Protein AF-A0A520Z1P7-F1 (afdb_monomer_lite)

Foldseek 3Di:
DDFFDDDPPPDQVVVQVCLQQQDEAEDADAQWKWKFAWALGRNVLHHPDLDLEAETERSIYMYIYLHLAPDDWGDGPDDDPRTSDIGTVVNVDHRKDKDKDACPPVNNQKIKIWIAHPVGDTRDIGIYGYPYDPPPPDPPPPPPDDDDDDDDDDDD

Radius of gyration: 21.34 Å; chains: 1; bounding box: 56×45×60 Å

pLDDT: mean 84.35, std 18.34, range [35.47, 96.62]

Secondary structure (DSSP, 8-state):
--SSSS--TTTTHHHHHHHHHT--EE---SSSEEEEPPEEETTTTEES---SEEEEBTTBB-EEEE--SSSPPPPP----TTEEEEESGGGT---EEEEEEESGGG-TTEEEEEEEETT--EEEEEEEEE--------------------------

Structure (mmCIF, N/CA/C/O backbone):
data_AF-A0A520Z1P7-F1
#
_entry.id   AF-A0A520Z1P7-F1
#
loop_
_atom_site.group_PDB
_atom_site.id
_atom_site.type_symbol
_atom_site.label_atom_id
_atom_site.label_alt_id
_atom_site.label_comp_id
_atom_site.label_asym_id
_atom_site.label_entity_id
_atom_site.label_seq_id
_atom_site.pdbx_PDB_ins_code
_atom_site.Cartn_x
_atom_site.Cartn_y
_atom_site.Cartn_z
_atom_site.occupancy
_atom_site.B_iso_or_equiv
_atom_site.auth_seq_id
_atom_site.auth_comp_id
_atom_site.auth_asym_id
_atom_site.auth_atom_id
_atom_site.pdbx_PDB_model_num
ATOM 1 N N . MET A 1 1 ? 8.164 -8.550 -2.571 1.00 82.50 1 MET A N 1
ATOM 2 C CA . MET A 1 1 ? 8.012 -7.108 -2.787 1.00 82.50 1 MET A CA 1
ATOM 3 C C . MET A 1 1 ? 8.246 -6.433 -1.450 1.00 82.50 1 MET A C 1
ATOM 5 O O . MET A 1 1 ? 7.470 -6.687 -0.542 1.00 82.50 1 MET A O 1
ATOM 9 N N . GLN A 1 2 ? 9.349 -5.700 -1.302 1.00 82.56 2 GLN A N 1
ATOM 10 C CA . GLN A 1 2 ? 9.750 -5.002 -0.071 1.00 82.56 2 GLN A CA 1
ATOM 11 C C . GLN A 1 2 ? 10.350 -3.638 -0.450 1.00 82.56 2 GLN A C 1
ATOM 13 O O . GLN A 1 2 ? 10.787 -3.471 -1.591 1.00 82.56 2 GLN A O 1
ATOM 18 N N . VAL A 1 3 ? 10.292 -2.655 0.454 1.00 83.50 3 VAL A N 1
ATOM 19 C CA . VAL A 1 3 ? 10.769 -1.280 0.190 1.00 83.50 3 VAL A CA 1
ATOM 20 C C . VAL A 1 3 ? 12.207 -1.069 0.672 1.00 83.50 3 VAL A C 1
ATOM 22 O O . VAL A 1 3 ? 12.967 -0.313 0.062 1.00 83.50 3 VAL A O 1
ATOM 25 N N . GLY A 1 4 ? 12.565 -1.701 1.784 1.00 81.38 4 GLY A N 1
ATOM 26 C CA . GLY A 1 4 ? 13.860 -1.600 2.434 1.00 81.38 4 GLY A CA 1
ATOM 27 C C . GLY A 1 4 ? 14.788 -2.756 2.090 1.00 81.38 4 GLY A C 1
ATOM 28 O O . GLY A 1 4 ? 14.821 -3.248 0.966 1.00 81.38 4 GLY A O 1
ATOM 29 N N . GLU A 1 5 ? 15.592 -3.146 3.072 1.00 75.56 5 GLU A N 1
ATOM 30 C CA . GLU A 1 5 ? 16.787 -3.976 2.883 1.00 75.56 5 GLU A CA 1
ATOM 31 C C . GLU A 1 5 ? 16.495 -5.449 2.615 1.00 75.56 5 GLU A C 1
ATOM 33 O O . GLU A 1 5 ? 17.343 -6.150 2.066 1.00 75.56 5 GLU A O 1
ATOM 38 N N . LYS A 1 6 ? 15.319 -5.938 3.018 1.00 78.25 6 LYS A N 1
ATOM 39 C CA . LYS A 1 6 ? 15.025 -7.368 2.943 1.00 78.25 6 LYS A CA 1
ATOM 40 C C . LYS A 1 6 ? 14.534 -7.774 1.562 1.00 78.25 6 LYS A C 1
ATOM 42 O O . LYS A 1 6 ? 13.661 -7.132 0.978 1.00 78.25 6 LYS A O 1
ATOM 47 N N . GLU A 1 7 ? 15.059 -8.887 1.065 1.00 72.75 7 GLU A N 1
ATOM 48 C CA . GLU A 1 7 ? 14.702 -9.399 -0.252 1.00 72.75 7 GLU A CA 1
ATOM 49 C C . GLU A 1 7 ? 13.282 -9.979 -0.309 1.00 72.75 7 GLU A C 1
ATOM 51 O O . GLU A 1 7 ? 12.618 -10.265 0.693 1.00 72.75 7 GLU A O 1
ATOM 56 N N . ASN A 1 8 ? 12.797 -10.176 -1.535 1.00 72.38 8 ASN A N 1
ATOM 57 C CA . ASN A 1 8 ? 11.543 -10.872 -1.773 1.00 72.38 8 ASN A CA 1
ATOM 58 C C . ASN A 1 8 ? 11.711 -12.399 -1.727 1.00 72.38 8 ASN A C 1
ATOM 60 O O . ASN A 1 8 ? 11.687 -13.051 -2.767 1.00 72.38 8 ASN A O 1
ATOM 64 N N . GLU A 1 9 ? 11.791 -12.972 -0.530 1.00 76.75 9 GLU A N 1
ATOM 65 C CA . GLU A 1 9 ? 12.015 -14.417 -0.343 1.00 76.75 9 GLU A CA 1
ATOM 66 C C . GLU A 1 9 ? 10.905 -15.310 -0.921 1.00 76.75 9 GLU A C 1
ATOM 68 O O . GLU A 1 9 ? 11.139 -16.468 -1.255 1.00 76.75 9 GLU A O 1
ATOM 73 N N . ARG A 1 10 ? 9.672 -14.795 -1.018 1.00 82.31 10 ARG A N 1
ATOM 74 C CA . ARG A 1 10 ? 8.506 -15.575 -1.462 1.00 82.31 10 ARG A CA 1
ATOM 75 C C . ARG A 1 10 ? 8.255 -15.535 -2.964 1.00 82.31 10 ARG A C 1
ATOM 77 O O . ARG A 1 10 ? 7.399 -16.277 -3.412 1.00 82.31 10 ARG A O 1
ATOM 84 N N . GLY A 1 11 ? 8.965 -14.699 -3.720 1.00 86.56 11 GLY A N 1
ATOM 85 C CA . GLY A 1 11 ? 8.703 -14.539 -5.151 1.00 86.56 11 GLY A CA 1
ATOM 86 C C . GLY A 1 11 ? 7.470 -13.683 -5.462 1.00 86.56 11 GLY A C 1
ATOM 87 O O . GLY A 1 11 ? 6.888 -13.039 -4.586 1.00 86.56 11 GLY A O 1
ATOM 88 N N . TRP A 1 12 ? 7.149 -13.562 -6.749 1.00 90.75 12 TRP A N 1
ATOM 89 C CA . TRP A 1 12 ? 6.043 -12.741 -7.267 1.00 90.75 12 TRP A CA 1
ATOM 90 C C . TRP A 1 12 ? 4.760 -13.546 -7.504 1.00 90.75 12 TRP A C 1
ATOM 92 O O . TRP A 1 12 ? 3.667 -12.985 -7.477 1.00 90.75 12 TRP A O 1
ATOM 102 N N . ASP A 1 13 ? 4.896 -14.855 -7.675 1.00 92.38 13 ASP A N 1
ATOM 103 C CA . ASP A 1 13 ? 3.834 -15.838 -7.870 1.00 92.38 13 ASP A CA 1
ATOM 104 C C . ASP A 1 13 ? 2.790 -15.797 -6.749 1.00 92.38 13 ASP A C 1
ATOM 106 O O . ASP A 1 13 ? 1.598 -15.742 -7.029 1.00 92.38 13 ASP A O 1
ATOM 110 N N . VAL A 1 14 ? 3.211 -15.706 -5.485 1.00 92.25 14 VAL A N 1
ATOM 111 C CA . VAL A 1 14 ? 2.277 -15.621 -4.347 1.00 92.25 14 VAL A CA 1
ATOM 112 C C . VAL A 1 14 ? 1.391 -14.370 -4.429 1.00 92.25 14 VAL A C 1
ATOM 114 O O . VAL A 1 14 ? 0.191 -14.429 -4.155 1.00 92.25 14 VAL A O 1
ATOM 117 N N . TYR A 1 15 ? 1.961 -13.234 -4.840 1.00 94.38 15 TYR A N 1
ATOM 118 C CA . TYR A 1 15 ? 1.201 -11.995 -5.038 1.00 94.38 15 TYR A CA 1
ATOM 119 C C . TYR A 1 15 ? 0.283 -12.102 -6.256 1.00 94.38 15 TYR A C 1
ATOM 121 O O . TYR A 1 15 ? -0.835 -11.590 -6.243 1.00 94.38 15 TYR A O 1
ATOM 129 N N . GLU A 1 16 ? 0.743 -12.786 -7.300 1.00 95.12 16 GLU A N 1
ATOM 130 C CA . GLU A 1 16 ? -0.004 -12.983 -8.533 1.00 95.12 16 GLU A CA 1
ATOM 131 C C . GLU A 1 16 ? -1.213 -13.909 -8.339 1.00 95.12 16 GLU A C 1
ATOM 133 O O . GLU A 1 16 ? -2.302 -13.600 -8.822 1.00 95.12 16 GLU A O 1
ATOM 138 N N . GLU A 1 17 ? -1.080 -14.987 -7.565 1.00 94.81 17 GLU A N 1
ATOM 139 C CA . GLU A 1 17 ? -2.214 -15.843 -7.199 1.00 94.81 17 GLU A CA 1
ATOM 140 C C . GLU A 1 17 ? -3.231 -15.089 -6.334 1.00 94.81 17 GLU A C 1
ATOM 142 O O . GLU A 1 17 ? -4.434 -15.137 -6.596 1.00 94.81 17 GLU A O 1
ATOM 147 N N . ALA A 1 18 ? -2.762 -14.308 -5.358 1.00 94.44 18 ALA A N 1
ATOM 148 C CA . ALA A 1 18 ? -3.628 -13.447 -4.557 1.00 94.44 18 ALA A CA 1
ATOM 149 C C . ALA A 1 18 ? -4.378 -12.413 -5.422 1.00 94.44 18 ALA A C 1
ATOM 151 O O . ALA A 1 18 ? -5.575 -12.172 -5.230 1.00 94.44 18 ALA A O 1
ATOM 152 N N . ARG A 1 19 ? -3.705 -11.840 -6.429 1.00 95.81 19 ARG A N 1
ATOM 153 C CA . ARG A 1 19 ? -4.304 -10.893 -7.376 1.00 95.81 19 ARG A CA 1
ATOM 154 C C . ARG A 1 19 ? -5.459 -11.503 -8.155 1.00 95.81 19 ARG A C 1
ATOM 156 O O . ARG A 1 19 ? -6.461 -10.814 -8.338 1.00 95.81 19 ARG A O 1
ATOM 163 N N . LYS A 1 20 ? -5.366 -12.764 -8.590 1.00 94.62 20 LYS A N 1
ATOM 164 C CA . LYS A 1 20 ? -6.452 -13.431 -9.336 1.00 94.62 20 LYS A CA 1
ATOM 165 C C . LYS A 1 20 ? -7.765 -13.424 -8.553 1.00 94.62 20 LYS A C 1
ATOM 167 O O . LYS A 1 20 ? -8.803 -13.144 -9.139 1.00 94.62 20 LYS A O 1
ATOM 172 N N . CYS A 1 21 ? -7.701 -13.616 -7.237 1.00 92.81 21 CYS A N 1
ATOM 173 C CA . CYS A 1 21 ? -8.866 -13.587 -6.351 1.00 92.81 21 CYS A CA 1
ATOM 174 C C . CYS A 1 21 ? -9.234 -12.183 -5.839 1.00 92.81 21 CYS A C 1
ATOM 176 O O . CYS A 1 21 ? -10.255 -12.041 -5.178 1.00 92.81 21 CYS A O 1
ATOM 178 N N . GLY A 1 22 ? -8.415 -11.157 -6.096 1.00 92.69 22 GLY A N 1
ATOM 179 C CA . GLY A 1 22 ? -8.673 -9.783 -5.656 1.00 92.69 22 GLY A CA 1
ATOM 180 C C . GLY A 1 22 ? -8.570 -9.559 -4.141 1.00 92.69 22 GLY A C 1
ATOM 181 O O . GLY A 1 22 ? -9.250 -8.701 -3.588 1.00 92.69 22 GLY A O 1
ATOM 182 N N . VAL A 1 23 ? -7.735 -10.325 -3.438 1.00 92.12 23 VAL A N 1
ATOM 183 C CA . VAL A 1 23 ? -7.633 -10.244 -1.968 1.00 92.12 23 VAL A CA 1
ATOM 184 C C . VAL A 1 23 ? -6.706 -9.127 -1.506 1.00 92.12 23 VAL A C 1
ATOM 186 O O . VAL A 1 23 ? -5.762 -8.771 -2.204 1.00 92.12 23 VAL A O 1
ATOM 189 N N . ILE A 1 24 ? -6.913 -8.617 -0.294 1.00 94.06 24 ILE A N 1
ATOM 190 C CA . ILE A 1 24 ? -5.980 -7.690 0.355 1.00 94.06 24 ILE A CA 1
ATOM 191 C C . ILE A 1 24 ? -4.695 -8.442 0.736 1.00 94.06 24 ILE A C 1
ATOM 193 O O . ILE A 1 24 ? -4.762 -9.456 1.430 1.00 94.06 24 ILE A O 1
ATOM 197 N N . ILE A 1 25 ? -3.528 -7.938 0.319 1.00 95.06 25 ILE A N 1
ATOM 198 C CA . ILE A 1 25 ? -2.232 -8.580 0.584 1.00 95.06 25 ILE A CA 1
ATOM 199 C C . ILE A 1 25 ? -1.458 -7.784 1.639 1.00 95.06 25 ILE A C 1
ATOM 201 O O . ILE A 1 25 ? -1.085 -6.636 1.401 1.00 95.06 25 ILE A O 1
ATOM 205 N N . ALA A 1 26 ? -1.172 -8.413 2.780 1.00 93.88 26 ALA A N 1
ATOM 206 C CA . ALA A 1 26 ? -0.353 -7.845 3.849 1.00 93.88 26 ALA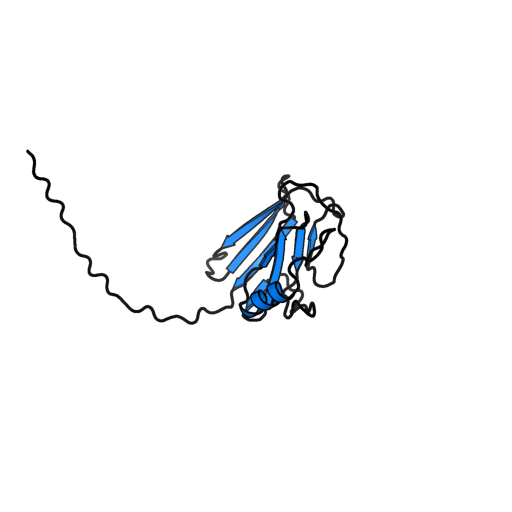 A CA 1
ATOM 207 C C . ALA A 1 26 ? 0.904 -8.697 4.072 1.00 93.88 26 ALA A C 1
ATOM 209 O O . ALA A 1 26 ? 0.795 -9.902 4.304 1.00 93.88 26 ALA A O 1
ATOM 210 N N . THR A 1 27 ? 2.094 -8.094 4.030 1.00 90.94 27 THR A N 1
ATOM 211 C CA . THR A 1 27 ? 3.363 -8.796 4.309 1.00 90.94 27 THR A CA 1
ATOM 212 C C . THR A 1 27 ? 4.253 -7.965 5.233 1.00 90.94 27 THR A C 1
ATOM 214 O O . THR A 1 27 ? 4.382 -6.768 5.046 1.00 90.94 27 THR A O 1
ATOM 217 N N . ALA A 1 28 ? 4.862 -8.559 6.262 1.00 81.50 28 ALA A N 1
ATOM 218 C CA . ALA A 1 28 ? 5.465 -7.783 7.361 1.00 81.50 28 ALA A CA 1
ATOM 219 C C . ALA A 1 28 ? 6.913 -8.180 7.698 1.00 81.50 28 ALA A C 1
ATOM 221 O O . ALA A 1 28 ? 7.294 -8.230 8.862 1.00 81.50 28 ALA A O 1
ATOM 222 N N . HIS A 1 29 ? 7.728 -8.506 6.694 1.00 86.94 29 HIS A N 1
ATOM 223 C CA . HIS A 1 29 ? 9.098 -8.962 6.943 1.00 86.94 29 HIS A CA 1
ATOM 224 C C . HIS A 1 29 ? 10.109 -7.816 7.017 1.00 86.94 29 HIS A C 1
ATOM 226 O O . HIS A 1 29 ? 10.949 -7.794 7.918 1.00 86.94 29 HIS A O 1
ATOM 232 N N . ASP A 1 30 ? 10.047 -6.87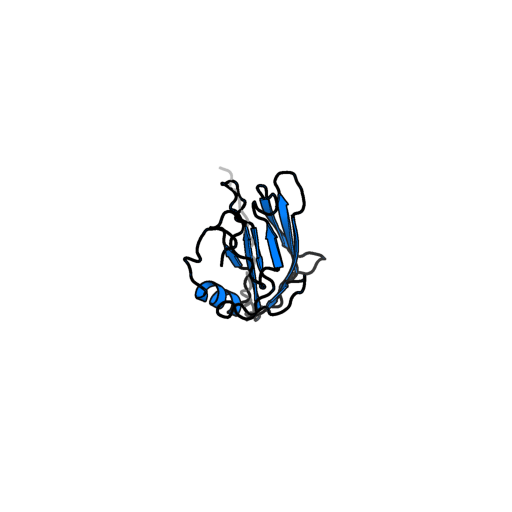8 6.076 1.00 87.12 30 ASP A N 1
ATOM 233 C CA . ASP A 1 30 ? 10.878 -5.684 6.112 1.00 87.12 30 ASP A CA 1
ATOM 234 C C . ASP A 1 30 ? 10.345 -4.697 7.147 1.00 87.12 30 ASP A C 1
ATOM 236 O O . ASP A 1 30 ? 9.136 -4.537 7.287 1.00 87.12 30 ASP A O 1
ATOM 240 N N . HIS A 1 31 ? 11.235 -4.036 7.884 1.00 93.25 31 HIS A N 1
ATOM 241 C CA . HIS A 1 31 ? 10.845 -3.122 8.957 1.00 93.25 31 HIS A CA 1
ATOM 242 C C . HIS A 1 31 ? 10.595 -1.714 8.408 1.00 93.25 31 HIS A C 1
ATOM 244 O O . HIS A 1 31 ? 11.229 -0.732 8.800 1.00 93.25 31 HIS A O 1
ATOM 250 N N . SER A 1 32 ? 9.689 -1.641 7.441 1.00 93.12 32 SER A N 1
ATOM 251 C CA . SER A 1 32 ? 9.304 -0.435 6.725 1.00 93.12 32 SER A CA 1
ATOM 252 C C . SER A 1 32 ? 7.809 -0.457 6.431 1.00 93.12 32 SER A C 1
ATOM 254 O O . SER A 1 32 ? 7.150 -1.496 6.548 1.00 93.12 32 SER A O 1
ATOM 256 N N . TYR A 1 33 ? 7.263 0.699 6.059 1.00 94.25 33 TYR A N 1
ATOM 257 C CA . TYR A 1 33 ? 5.936 0.769 5.479 1.00 94.25 33 TYR A CA 1
ATOM 258 C C . TYR A 1 33 ? 5.989 1.058 3.984 1.00 94.25 33 TYR A C 1
ATOM 260 O O . TYR A 1 33 ? 6.662 1.979 3.517 1.00 94.25 33 TYR A O 1
ATOM 268 N N . GLY A 1 34 ? 5.207 0.284 3.240 1.00 93.50 34 GLY A N 1
ATOM 269 C CA . GLY A 1 34 ? 5.001 0.451 1.812 1.00 93.50 34 GLY A CA 1
ATOM 270 C C . GLY A 1 34 ? 3.588 0.052 1.428 1.00 93.50 34 GLY A C 1
ATOM 271 O O . GLY A 1 34 ? 3.036 -0.896 1.976 1.00 93.50 34 GLY A O 1
ATOM 272 N N . ARG A 1 35 ? 2.994 0.751 0.467 1.00 94.00 35 ARG A N 1
ATOM 273 C CA . ARG A 1 35 ? 1.711 0.389 -0.139 1.00 94.00 35 ARG A CA 1
ATOM 274 C C . ARG A 1 35 ? 1.789 0.603 -1.633 1.00 94.00 35 ARG A C 1
ATOM 276 O O . ARG A 1 35 ? 2.169 1.686 -2.081 1.00 94.00 35 ARG A O 1
ATOM 283 N N . THR A 1 36 ? 1.397 -0.399 -2.403 1.00 94.75 36 THR A N 1
ATOM 284 C CA . THR A 1 36 ? 1.338 -0.276 -3.856 1.00 94.75 36 THR A CA 1
ATOM 285 C C . THR A 1 36 ? 0.130 0.549 -4.297 1.00 94.75 36 THR A C 1
ATOM 287 O O . THR A 1 36 ? -0.830 0.751 -3.547 1.00 94.75 36 THR A O 1
ATOM 290 N N . TYR A 1 37 ? 0.149 1.002 -5.544 1.00 94.75 37 TYR A N 1
ATOM 291 C CA . TYR A 1 37 ? -1.083 1.284 -6.273 1.00 94.75 37 TYR A CA 1
ATOM 292 C C . TYR A 1 37 ? -1.872 -0.024 -6.498 1.00 94.75 37 TYR A C 1
ATOM 294 O O . TYR A 1 37 ? -1.332 -1.114 -6.269 1.00 94.75 37 TYR A O 1
ATOM 302 N N . PRO A 1 38 ? -3.143 0.026 -6.940 1.00 94.88 38 PRO A N 1
ATOM 303 C CA . PRO A 1 38 ? -3.790 -1.145 -7.516 1.00 94.88 38 PRO A CA 1
ATOM 304 C C . PRO A 1 38 ? -2.917 -1.743 -8.623 1.00 94.88 38 PRO A C 1
ATOM 306 O O . PRO A 1 38 ? -2.544 -1.045 -9.561 1.00 94.88 38 PRO A O 1
ATOM 309 N N . MET A 1 39 ? -2.630 -3.032 -8.536 1.00 95.88 39 MET A N 1
ATOM 310 C CA . MET A 1 39 ? -1.809 -3.785 -9.475 1.00 95.88 39 MET A CA 1
ATOM 311 C C . MET A 1 39 ? -2.702 -4.672 -10.338 1.00 95.88 39 MET A C 1
ATOM 313 O O . MET A 1 39 ? -3.549 -5.409 -9.824 1.00 95.88 39 MET A O 1
ATOM 317 N N . SER A 1 40 ? -2.510 -4.607 -11.656 1.00 96.44 40 SER A N 1
ATOM 318 C CA . SER A 1 40 ? -3.133 -5.519 -12.626 1.00 96.44 40 SER A CA 1
ATOM 319 C C . SER A 1 40 ? -2.255 -6.734 -12.921 1.00 96.44 40 SER A C 1
ATOM 321 O O . SER A 1 40 ? -2.760 -7.724 -13.442 1.00 96.44 40 SER A O 1
ATOM 323 N N . ASN A 1 41 ? -0.969 -6.684 -12.564 1.00 96.19 41 ASN A N 1
ATOM 324 C CA . ASN A 1 41 ? -0.031 -7.799 -12.668 1.00 96.19 41 ASN A CA 1
ATOM 325 C C . ASN A 1 41 ? 1.151 -7.565 -11.713 1.00 96.19 41 ASN A C 1
ATOM 327 O O . ASN A 1 41 ? 1.818 -6.537 -11.823 1.00 96.19 41 ASN A O 1
ATOM 331 N N . PHE A 1 42 ? 1.423 -8.485 -10.784 1.00 95.19 42 PHE A N 1
ATOM 332 C CA . PHE A 1 42 ? 2.569 -8.345 -9.877 1.00 95.19 42 PHE A CA 1
ATOM 333 C C . PHE A 1 42 ? 3.879 -8.826 -10.501 1.00 95.19 42 PHE A C 1
ATOM 335 O O . PHE A 1 42 ? 4.909 -8.204 -10.265 1.00 95.19 42 PHE A O 1
ATOM 342 N N . MET A 1 43 ? 3.844 -9.875 -11.328 1.00 93.38 43 MET A N 1
ATOM 343 C CA . MET A 1 43 ? 5.030 -10.411 -12.015 1.00 93.38 43 MET A CA 1
ATOM 344 C C . MET A 1 43 ? 5.684 -9.357 -12.916 1.00 93.38 43 MET A C 1
ATOM 346 O O . MET A 1 43 ? 6.893 -9.157 -12.869 1.00 93.38 43 MET A O 1
ATOM 350 N N . ASN A 1 44 ? 4.862 -8.650 -13.692 1.00 94.75 44 ASN A N 1
ATOM 351 C CA . ASN A 1 44 ? 5.276 -7.570 -14.588 1.00 94.75 44 ASN A CA 1
ATOM 352 C C . ASN A 1 44 ? 5.171 -6.190 -13.926 1.00 94.75 44 ASN A C 1
ATOM 354 O O . ASN A 1 44 ? 5.292 -5.176 -14.611 1.00 94.75 44 ASN A O 1
ATOM 358 N N . GLN A 1 45 ? 4.862 -6.148 -12.625 1.00 94.25 45 GLN A N 1
ATOM 359 C CA . GLN A 1 45 ? 4.811 -4.930 -11.816 1.00 94.25 45 GLN A CA 1
ATOM 360 C C . GLN A 1 45 ? 3.951 -3.813 -12.443 1.00 94.25 45 GLN A C 1
ATOM 362 O O . GLN A 1 45 ? 4.266 -2.624 -12.392 1.00 94.25 45 GLN A O 1
ATOM 367 N N . THR A 1 46 ? 2.835 -4.205 -13.057 1.00 96.62 46 THR A N 1
ATOM 368 C CA . THR A 1 46 ? 1.954 -3.316 -13.813 1.00 96.62 46 THR A CA 1
ATOM 369 C C . THR A 1 46 ? 0.892 -2.706 -12.905 1.00 96.62 46 THR A C 1
ATOM 371 O O . THR A 1 46 ? 0.071 -3.409 -12.307 1.00 96.62 46 THR A O 1
ATOM 374 N N . ILE A 1 47 ? 0.887 -1.376 -12.845 1.00 96.56 47 ILE A N 1
ATOM 375 C CA . ILE A 1 47 ? -0.111 -0.581 -12.131 1.00 96.56 47 ILE A CA 1
ATOM 376 C C . ILE A 1 47 ? -1.409 -0.565 -12.946 1.00 96.56 47 ILE A C 1
ATOM 378 O O . ILE A 1 47 ? -1.402 -0.281 -14.141 1.00 96.56 47 ILE A O 1
ATOM 382 N N . ALA A 1 48 ? -2.540 -0.840 -12.304 1.00 95.19 48 ALA A N 1
ATOM 383 C CA . ALA A 1 48 ? -3.853 -0.756 -12.932 1.00 95.19 48 ALA A CA 1
ATOM 384 C C . ALA A 1 48 ? -4.350 0.695 -13.046 1.00 95.19 48 ALA A C 1
ATOM 386 O O . ALA A 1 48 ? -4.988 1.049 -14.032 1.00 95.19 48 ALA A O 1
ATOM 387 N N . ASN A 1 49 ? -4.109 1.520 -12.022 1.00 92.06 49 ASN A N 1
ATOM 388 C CA . ASN A 1 49 ? -4.311 2.972 -12.031 1.00 92.06 49 ASN A CA 1
ATOM 389 C C . ASN A 1 49 ? -3.618 3.610 -10.815 1.00 92.06 49 ASN A C 1
ATOM 391 O O . ASN A 1 49 ? -3.280 2.910 -9.867 1.00 92.06 49 ASN A O 1
ATOM 395 N N . CYS A 1 50 ? -3.481 4.937 -10.812 1.00 90.81 50 CYS A N 1
ATOM 396 C CA . CYS A 1 50 ? -2.877 5.683 -9.704 1.00 90.81 50 CYS A CA 1
ATOM 397 C C . CYS A 1 50 ? -3.907 6.300 -8.733 1.00 90.81 50 CYS A C 1
ATOM 399 O O . CYS A 1 50 ? -3.617 7.301 -8.079 1.00 90.81 50 CYS A O 1
ATOM 401 N N . SER A 1 51 ? -5.127 5.753 -8.665 1.00 82.56 51 SER A N 1
ATOM 402 C CA . SER A 1 51 ? -6.201 6.290 -7.819 1.00 82.56 51 SER A CA 1
ATOM 403 C C . SER A 1 51 ? -5.930 6.064 -6.331 1.00 82.56 51 SER A C 1
ATOM 405 O O . SER A 1 51 ? -5.413 5.025 -5.921 1.00 82.56 51 SER A O 1
ATOM 407 N N . ASN A 1 52 ? -6.380 7.018 -5.512 1.00 71.44 52 ASN A N 1
ATOM 408 C CA . ASN A 1 52 ? -6.433 6.907 -4.052 1.00 71.44 52 ASN A CA 1
ATOM 409 C C . ASN A 1 52 ? -7.674 6.146 -3.549 1.00 71.44 52 ASN A C 1
ATOM 411 O O . ASN A 1 52 ? -7.949 6.152 -2.356 1.00 71.44 52 ASN A O 1
ATOM 415 N N . SER A 1 53 ? -8.435 5.496 -4.429 1.00 82.75 53 SER A N 1
ATOM 416 C CA . SER A 1 53 ? -9.460 4.525 -4.043 1.00 82.75 53 SER A CA 1
ATOM 417 C C . SER A 1 53 ? -9.106 3.164 -4.637 1.00 82.75 53 SER A C 1
ATOM 419 O O . SER A 1 53 ? -8.893 3.028 -5.846 1.00 82.75 53 SER A O 1
ATOM 421 N N . LEU A 1 54 ? -8.993 2.159 -3.770 1.00 91.12 54 LEU A N 1
ATOM 422 C CA . LEU A 1 54 ? -8.587 0.806 -4.122 1.00 91.12 54 LEU A CA 1
ATOM 423 C C . LEU A 1 54 ? -9.820 -0.045 -4.404 1.00 91.12 54 LEU A C 1
ATOM 425 O O . LEU A 1 54 ? -10.371 -0.705 -3.525 1.00 91.12 54 LEU A O 1
ATOM 429 N N . ASN A 1 55 ? -10.235 -0.057 -5.663 1.00 92.62 55 ASN A N 1
ATOM 430 C CA . ASN A 1 55 ? -11.304 -0.936 -6.118 1.00 92.62 55 ASN A CA 1
ATOM 431 C C . ASN A 1 55 ? -10.735 -2.343 -6.355 1.00 92.62 55 ASN A C 1
ATOM 433 O O . ASN A 1 55 ? -10.146 -2.598 -7.408 1.00 92.62 55 ASN A O 1
ATOM 437 N N . ILE A 1 56 ? -10.915 -3.263 -5.413 1.00 93.62 56 ILE A N 1
ATOM 438 C CA . ILE A 1 56 ? -10.462 -4.650 -5.575 1.00 93.62 56 ILE A CA 1
ATOM 439 C C . ILE A 1 56 ? -11.471 -5.443 -6.418 1.00 93.62 56 ILE A C 1
ATOM 441 O O . ILE A 1 56 ? -12.685 -5.308 -6.253 1.00 93.62 56 ILE A O 1
ATOM 445 N N . THR A 1 57 ? -10.963 -6.219 -7.371 1.00 94.44 57 THR A N 1
ATOM 446 C CA . THR A 1 57 ? -11.727 -7.109 -8.263 1.00 94.44 57 THR A CA 1
ATOM 447 C C . THR A 1 57 ? -10.928 -8.388 -8.469 1.00 94.44 57 THR A C 1
ATOM 449 O O . THR A 1 57 ? -9.723 -8.413 -8.212 1.00 94.44 57 THR A O 1
ATOM 452 N N . GLU A 1 58 ? -11.541 -9.428 -9.031 1.00 94.44 58 GLU A N 1
ATOM 453 C CA . GLU A 1 58 ? -10.757 -10.515 -9.623 1.00 94.44 58 GLU A CA 1
ATOM 454 C C . GLU A 1 58 ? -9.729 -9.923 -10.605 1.00 94.44 58 GLU A C 1
ATOM 456 O O . GLU A 1 58 ? -10.040 -9.047 -11.419 1.00 94.44 58 GLU A O 1
ATOM 461 N N . GLY A 1 59 ? -8.467 -10.314 -10.448 1.00 94.88 59 GLY A N 1
ATOM 462 C CA . GLY A 1 59 ? -7.354 -9.797 -11.237 1.00 94.88 59 GLY A CA 1
ATOM 463 C C . GLY A 1 59 ? -6.879 -8.372 -10.901 1.00 94.88 59 GLY A C 1
ATOM 464 O O . GLY A 1 59 ? -5.989 -7.854 -11.581 1.00 94.88 59 GLY A O 1
ATOM 465 N N . ARG A 1 60 ? -7.397 -7.713 -9.863 1.00 95.44 60 ARG A N 1
ATOM 466 C CA . ARG A 1 60 ? -6.859 -6.419 -9.422 1.00 95.44 60 ARG A CA 1
ATOM 467 C C . ARG A 1 60 ? -6.885 -6.303 -7.914 1.00 95.44 60 ARG A C 1
ATOM 469 O O . ARG A 1 60 ? -7.943 -6.295 -7.293 1.00 95.44 60 ARG A O 1
ATOM 476 N N . THR A 1 61 ? -5.708 -6.115 -7.337 1.00 95.56 61 THR A N 1
ATOM 477 C CA . THR A 1 61 ? -5.578 -5.857 -5.906 1.00 95.56 61 THR A CA 1
ATOM 478 C C . THR A 1 61 ? -4.354 -5.005 -5.602 1.00 95.56 61 THR A C 1
ATOM 480 O O . THR A 1 61 ? -3.685 -4.532 -6.511 1.00 95.56 61 THR A O 1
ATOM 483 N N . PHE A 1 62 ? -4.064 -4.780 -4.331 1.00 95.31 62 PHE A N 1
ATOM 484 C CA . PHE A 1 62 ? -2.907 -4.058 -3.841 1.00 95.31 62 PHE A CA 1
ATOM 485 C C . PHE A 1 62 ? -2.189 -4.881 -2.773 1.00 95.31 62 PHE A C 1
ATOM 487 O O . PHE A 1 62 ? -2.766 -5.786 -2.164 1.00 95.31 62 PHE A O 1
ATOM 494 N N . ALA A 1 63 ? -0.935 -4.524 -2.527 1.00 94.81 63 ALA A N 1
ATOM 495 C CA . ALA A 1 63 ? -0.181 -5.021 -1.393 1.00 94.81 63 ALA A CA 1
ATOM 496 C C . ALA A 1 63 ? 0.221 -3.867 -0.479 1.00 94.81 63 ALA A C 1
ATOM 498 O O . ALA A 1 63 ? 0.502 -2.754 -0.936 1.00 94.81 63 ALA A O 1
ATOM 499 N N . PHE A 1 64 ? 0.268 -4.140 0.819 1.00 94.31 64 PHE A N 1
ATOM 500 C CA . PHE A 1 64 ? 0.848 -3.233 1.794 1.00 94.31 64 PHE A CA 1
ATOM 501 C C . PHE A 1 64 ? 1.715 -3.977 2.804 1.00 94.31 64 PHE A C 1
ATOM 503 O O . PHE A 1 64 ? 1.541 -5.170 3.059 1.00 94.31 64 PHE A O 1
ATOM 510 N N . LEU A 1 65 ? 2.678 -3.248 3.353 1.00 93.62 65 LEU A N 1
ATOM 511 C CA . LEU A 1 65 ? 3.713 -3.759 4.226 1.00 93.62 65 LEU A CA 1
ATOM 512 C C . LEU A 1 65 ? 3.625 -3.063 5.579 1.00 93.62 65 LEU A C 1
ATOM 514 O O . LEU A 1 65 ? 4.108 -1.945 5.703 1.00 93.62 65 LEU A O 1
ATOM 518 N N . PRO A 1 66 ? 2.987 -3.651 6.598 1.00 92.88 66 PRO A N 1
ATOM 519 C CA . PRO A 1 66 ? 2.880 -3.037 7.918 1.00 92.88 66 PRO A CA 1
ATOM 520 C C . PRO A 1 66 ? 4.084 -3.385 8.815 1.00 92.88 66 PRO A C 1
ATOM 522 O O . PRO A 1 66 ? 3.915 -3.899 9.917 1.00 92.88 66 PRO A O 1
ATOM 525 N N . GLY A 1 67 ? 5.311 -3.147 8.347 1.00 93.25 67 GLY A N 1
ATOM 526 C CA . GLY A 1 67 ? 6.545 -3.619 8.991 1.00 93.25 67 GLY A CA 1
ATOM 527 C C . GLY A 1 67 ? 7.033 -2.833 10.213 1.00 93.25 67 GLY A C 1
ATOM 528 O O . GLY A 1 67 ? 8.015 -3.210 10.847 1.00 93.25 67 GLY A O 1
ATOM 529 N N . LEU A 1 68 ? 6.372 -1.735 10.572 1.00 94.44 68 LEU A N 1
ATOM 530 C CA . LEU A 1 68 ? 6.840 -0.773 11.580 1.00 94.44 68 LEU A CA 1
ATOM 531 C C . LEU A 1 68 ? 6.390 -1.109 13.015 1.00 94.44 68 LEU A C 1
ATOM 533 O O . LEU A 1 68 ? 6.161 -0.214 13.824 1.00 94.44 68 LEU A O 1
ATOM 537 N N . GLY A 1 69 ? 6.267 -2.395 13.347 1.00 91.50 69 GLY A N 1
ATOM 538 C CA . GLY A 1 69 ? 5.623 -2.854 14.585 1.00 91.50 69 GLY A CA 1
ATOM 539 C C . GLY A 1 69 ? 6.437 -2.735 15.883 1.00 91.50 69 GLY A C 1
ATOM 540 O O . GLY A 1 69 ? 5.891 -3.018 16.943 1.00 91.50 69 GLY A O 1
ATOM 541 N N . GLY A 1 70 ? 7.719 -2.352 15.838 1.00 89.81 70 GLY A N 1
ATOM 542 C CA . GLY A 1 70 ? 8.534 -2.184 17.059 1.00 89.81 70 GLY A CA 1
ATOM 543 C C . GLY A 1 70 ? 10.032 -2.466 16.914 1.00 89.81 70 GLY A C 1
ATOM 544 O O . GLY A 1 70 ? 10.809 -2.116 17.797 1.00 89.81 70 GLY A O 1
ATOM 545 N N . ALA A 1 71 ? 10.458 -3.084 15.810 1.00 89.62 71 ALA A N 1
ATOM 546 C CA . ALA A 1 71 ? 11.869 -3.371 15.551 1.00 89.62 71 ALA A CA 1
ATOM 547 C C . ALA A 1 71 ? 12.626 -2.151 14.980 1.00 89.62 71 ALA A C 1
ATOM 549 O O . ALA A 1 71 ? 12.054 -1.073 14.799 1.00 89.62 71 ALA A O 1
ATOM 550 N N . ASN A 1 72 ? 13.919 -2.329 14.686 1.00 91.88 72 ASN A N 1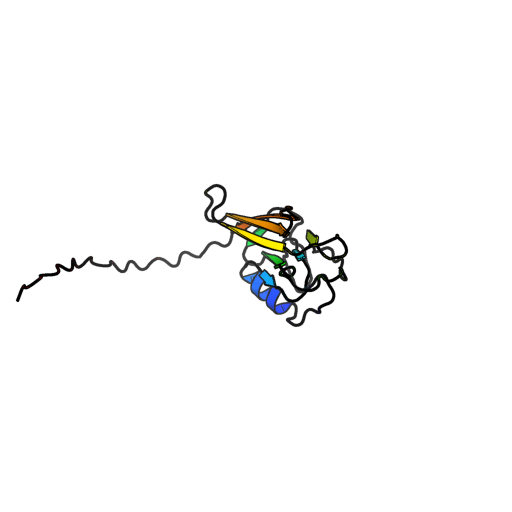
ATOM 551 C CA . ASN A 1 72 ? 14.741 -1.309 14.028 1.00 91.88 72 ASN A CA 1
ATOM 552 C C . ASN A 1 72 ? 14.166 -0.964 12.653 1.00 91.88 72 ASN A C 1
ATOM 554 O O . ASN A 1 72 ? 13.990 -1.858 11.828 1.00 91.88 72 ASN A O 1
ATOM 558 N N . ILE A 1 73 ? 13.908 0.320 12.417 1.00 93.50 73 ILE A N 1
ATOM 559 C CA . ILE A 1 73 ? 13.308 0.820 11.179 1.00 93.50 73 ILE A CA 1
ATOM 560 C C . ILE A 1 73 ? 14.377 0.888 10.089 1.00 93.50 73 ILE A C 1
ATOM 562 O O . ILE A 1 73 ? 15.445 1.470 10.294 1.00 93.50 73 ILE A O 1
ATOM 566 N N . HIS A 1 74 ? 14.083 0.290 8.937 1.00 93.31 74 HIS A N 1
ATOM 567 C CA . HIS A 1 74 ? 15.009 0.221 7.811 1.00 93.31 74 HIS A CA 1
ATOM 568 C C . HIS A 1 74 ? 14.932 1.468 6.923 1.00 93.31 74 HIS A C 1
ATOM 570 O O . HIS A 1 74 ? 13.893 2.132 6.839 1.00 93.31 74 HIS A O 1
ATOM 576 N N . ASP A 1 75 ? 16.040 1.772 6.246 1.00 94.00 75 ASP A N 1
ATOM 577 C CA . ASP A 1 75 ? 16.083 2.796 5.201 1.00 94.00 75 ASP A CA 1
ATOM 578 C C . ASP A 1 75 ? 15.363 2.309 3.937 1.00 94.00 75 ASP A C 1
ATOM 580 O O . ASP A 1 75 ? 15.315 1.110 3.649 1.00 94.00 75 ASP A O 1
ATOM 584 N N . GLN A 1 76 ? 14.853 3.244 3.138 1.00 94.06 76 GLN A N 1
ATOM 585 C CA . GLN A 1 76 ? 14.345 2.929 1.809 1.00 94.06 76 GLN A CA 1
ATOM 586 C C . GLN A 1 76 ? 15.500 2.518 0.887 1.00 94.06 76 GLN A C 1
ATOM 588 O O . GLN A 1 76 ? 16.466 3.264 0.726 1.00 94.06 76 GLN A O 1
ATOM 593 N N . LYS A 1 77 ? 15.381 1.354 0.241 1.00 91.94 77 LYS A N 1
ATOM 594 C CA . LYS A 1 77 ? 16.340 0.887 -0.777 1.00 91.94 77 LYS A CA 1
ATOM 595 C C . LYS A 1 77 ? 15.741 0.846 -2.181 1.00 91.94 77 LYS A C 1
ATOM 597 O O . LYS A 1 77 ? 16.477 0.966 -3.153 1.00 91.94 77 LYS A O 1
ATOM 602 N N . MET A 1 78 ? 14.418 0.732 -2.285 1.00 87.06 78 MET A N 1
ATOM 603 C CA . MET A 1 78 ? 13.694 0.653 -3.553 1.00 87.06 78 MET A CA 1
ATOM 604 C C . MET A 1 78 ? 12.846 1.910 -3.769 1.00 87.06 78 MET A C 1
ATOM 606 O O . MET A 1 78 ? 12.241 2.427 -2.830 1.00 87.06 78 MET A O 1
ATOM 610 N N . ASN A 1 79 ? 12.763 2.400 -5.007 1.00 87.25 79 ASN A N 1
ATOM 611 C CA . ASN A 1 79 ? 11.954 3.576 -5.370 1.00 87.25 79 ASN A CA 1
ATOM 612 C C . ASN A 1 79 ? 11.091 3.321 -6.613 1.00 87.25 79 ASN A C 1
ATOM 614 O O . ASN A 1 79 ? 10.954 4.159 -7.501 1.00 87.25 79 ASN A O 1
ATOM 618 N N . GLU A 1 80 ? 10.561 2.108 -6.687 1.00 91.56 80 GLU A N 1
ATOM 619 C CA . GLU A 1 80 ? 9.812 1.619 -7.834 1.00 91.56 80 GLU A CA 1
ATOM 620 C C . GLU A 1 80 ? 8.468 2.335 -8.004 1.00 91.56 80 GLU A C 1
ATOM 622 O O . GLU A 1 80 ? 7.782 2.648 -7.029 1.00 91.56 80 GLU A O 1
ATOM 627 N N . LEU A 1 81 ? 8.058 2.554 -9.256 1.00 92.44 81 LEU A N 1
ATOM 628 C CA . LEU A 1 81 ? 6.910 3.409 -9.594 1.00 92.44 81 LEU A CA 1
ATOM 629 C C . LEU A 1 81 ? 5.556 2.866 -9.114 1.00 92.44 81 LEU A C 1
ATOM 631 O O . LEU A 1 81 ? 4.589 3.618 -9.009 1.00 92.44 81 LEU A O 1
ATOM 635 N N . TRP A 1 82 ? 5.463 1.568 -8.819 1.00 93.06 82 TRP A N 1
ATOM 636 C CA . TRP A 1 82 ? 4.234 0.962 -8.306 1.00 93.06 82 TRP A CA 1
ATOM 637 C C . TRP A 1 82 ? 3.964 1.264 -6.836 1.00 93.06 82 TRP A C 1
ATOM 639 O O . TRP A 1 82 ? 2.875 0.950 -6.350 1.00 93.06 82 TRP A O 1
ATOM 649 N N . TRP A 1 83 ? 4.906 1.874 -6.114 1.00 93.88 83 TRP A N 1
ATOM 650 C CA . TRP A 1 83 ? 4.666 2.330 -4.754 1.00 93.88 83 TRP A CA 1
ATOM 651 C C . TRP A 1 83 ? 3.812 3.598 -4.746 1.00 93.88 83 TRP A C 1
ATOM 653 O O . TRP A 1 83 ? 4.225 4.659 -5.198 1.00 93.88 83 TRP A O 1
ATOM 663 N N . ALA A 1 84 ? 2.620 3.498 -4.163 1.00 93.12 84 ALA A N 1
ATOM 664 C CA . ALA A 1 84 ? 1.729 4.635 -3.964 1.00 93.12 84 ALA A CA 1
ATOM 665 C C . ALA A 1 84 ? 2.041 5.408 -2.680 1.00 93.12 84 ALA A C 1
ATOM 667 O O . ALA A 1 84 ? 1.693 6.580 -2.550 1.00 93.12 84 ALA A O 1
ATOM 668 N N . LYS A 1 85 ? 2.622 4.732 -1.686 1.00 93.44 85 LYS A N 1
ATOM 669 C CA . LYS A 1 85 ? 3.064 5.346 -0.436 1.00 93.44 85 LYS A CA 1
ATOM 670 C C . LYS A 1 85 ? 4.221 4.541 0.135 1.00 93.44 85 LYS A C 1
ATOM 672 O O . LYS A 1 85 ? 4.155 3.315 0.179 1.00 93.44 85 LYS A O 1
ATOM 677 N N . ILE A 1 86 ? 5.234 5.251 0.607 1.00 94.56 86 ILE A N 1
ATOM 678 C CA . ILE A 1 86 ? 6.370 4.712 1.347 1.00 94.56 86 ILE A CA 1
ATOM 679 C C . ILE A 1 86 ? 6.507 5.521 2.639 1.00 94.56 86 ILE A C 1
ATOM 681 O O . ILE A 1 86 ? 6.267 6.731 2.643 1.00 94.56 86 ILE A O 1
ATOM 685 N N . TYR A 1 87 ? 6.841 4.844 3.734 1.00 94.75 87 TYR A N 1
ATOM 686 C CA . TYR A 1 87 ? 7.210 5.464 5.000 1.00 94.75 87 TYR A CA 1
ATOM 687 C C . TYR A 1 87 ? 8.279 4.596 5.672 1.00 94.75 87 TYR A C 1
ATOM 689 O O . TYR A 1 87 ? 8.008 3.509 6.183 1.00 94.75 87 TYR A O 1
ATOM 697 N N . THR A 1 88 ? 9.521 5.056 5.586 1.00 95.12 88 THR A N 1
ATOM 698 C CA . THR A 1 88 ? 10.723 4.376 6.088 1.00 95.12 88 THR A CA 1
ATOM 699 C C . THR A 1 88 ? 11.559 5.344 6.919 1.00 95.12 88 THR A C 1
ATOM 701 O O . THR A 1 88 ? 11.208 6.519 7.043 1.00 95.12 88 THR A O 1
ATOM 704 N N . LYS A 1 89 ? 12.707 4.898 7.438 1.00 94.12 89 LYS A N 1
ATOM 705 C CA . LYS A 1 89 ? 13.649 5.785 8.131 1.00 94.12 89 LYS A CA 1
ATOM 706 C C . LYS A 1 89 ? 14.080 6.988 7.277 1.00 94.12 89 LYS A C 1
ATOM 708 O O . LYS A 1 89 ? 14.290 8.064 7.818 1.00 94.12 89 LYS A O 1
ATOM 713 N N . THR A 1 90 ? 14.121 6.847 5.950 1.00 95.00 90 THR A N 1
ATOM 714 C CA . THR A 1 90 ? 14.419 7.941 5.007 1.00 95.00 90 THR A CA 1
ATOM 715 C C . THR A 1 90 ? 13.357 9.054 5.010 1.00 95.00 90 THR A C 1
ATOM 717 O 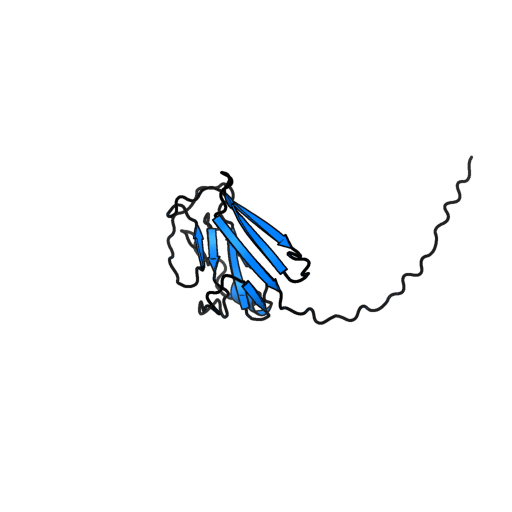O . THR A 1 90 ? 13.633 10.162 4.567 1.00 95.00 90 THR A O 1
ATOM 720 N N . GLN A 1 91 ? 12.148 8.774 5.506 1.00 94.31 91 GLN A N 1
ATOM 721 C CA . GLN A 1 91 ? 11.061 9.741 5.706 1.00 94.31 91 GLN A CA 1
ATOM 722 C C . GLN A 1 91 ? 10.781 9.973 7.200 1.00 94.31 91 GLN A C 1
ATOM 724 O O . GLN A 1 91 ? 9.636 10.230 7.574 1.00 94.31 91 GLN A O 1
ATOM 729 N N . ASP A 1 92 ? 11.801 9.807 8.047 1.00 93.56 92 ASP A N 1
ATOM 730 C CA . ASP A 1 92 ? 11.721 9.960 9.503 1.00 93.56 92 ASP A CA 1
ATOM 731 C C . ASP A 1 92 ? 10.641 9.074 10.142 1.00 93.56 92 ASP A C 1
ATOM 733 O O . ASP A 1 92 ? 9.926 9.477 11.064 1.00 93.56 92 ASP A O 1
ATOM 737 N N . ALA A 1 93 ? 10.491 7.846 9.628 1.00 94.00 93 ALA A N 1
ATOM 738 C CA . ALA A 1 93 ? 9.473 6.951 10.143 1.00 94.00 93 ALA A CA 1
ATOM 739 C C . ALA A 1 93 ? 9.697 6.569 11.602 1.00 94.00 93 ALA A C 1
ATOM 741 O O . ALA A 1 93 ? 10.811 6.266 12.031 1.00 94.00 93 ALA A O 1
ATOM 742 N N . THR A 1 94 ? 8.590 6.506 12.335 1.00 95.50 94 THR A N 1
ATOM 743 C CA . THR A 1 94 ? 8.498 5.917 13.669 1.00 95.50 94 THR A CA 1
ATOM 744 C C . THR A 1 94 ? 7.629 4.660 13.626 1.00 95.50 94 THR A C 1
ATOM 746 O O . THR A 1 94 ? 7.047 4.305 12.593 1.00 95.50 94 THR A O 1
ATOM 749 N N . HIS A 1 95 ? 7.549 3.942 14.748 1.00 95.56 95 HIS A N 1
ATOM 750 C CA . HIS A 1 95 ? 6.704 2.754 14.843 1.00 95.56 95 HIS A CA 1
ATOM 751 C C . HIS A 1 95 ? 5.244 3.093 14.564 1.00 95.56 95 HIS A C 1
ATOM 753 O O . HIS A 1 95 ? 4.749 4.144 14.971 1.00 95.56 95 HIS A O 1
ATOM 759 N N . SER A 1 96 ? 4.550 2.210 13.852 1.00 93.50 96 SER A N 1
ATOM 760 C CA . SER A 1 96 ? 3.175 2.446 13.425 1.00 93.50 96 SER A CA 1
ATOM 761 C C . SER A 1 96 ? 2.360 1.167 13.341 1.00 93.50 96 SER A C 1
ATOM 763 O O . SER A 1 96 ? 2.889 0.055 13.328 1.00 93.50 96 SER A O 1
ATOM 765 N N . ALA A 1 97 ? 1.045 1.353 13.286 1.00 93.38 97 ALA A N 1
ATOM 766 C CA . ALA A 1 97 ? 0.074 0.289 13.118 1.00 93.38 97 ALA A CA 1
ATOM 767 C C . ALA A 1 97 ? -0.941 0.644 12.027 1.00 93.38 97 ALA A C 1
ATOM 769 O O . ALA A 1 97 ? -1.185 1.816 11.716 1.00 93.38 97 ALA A O 1
ATOM 770 N N . VAL A 1 98 ? -1.540 -0.404 11.466 1.00 93.75 98 VAL A N 1
ATOM 771 C CA . VAL A 1 98 ? -2.590 -0.320 10.450 1.00 93.75 98 VAL A CA 1
ATOM 772 C C . VAL A 1 98 ? -3.911 -0.695 11.079 1.00 93.75 98 VAL A C 1
ATOM 774 O O . VAL A 1 98 ? -4.020 -1.727 11.737 1.00 93.75 98 VAL A O 1
ATOM 777 N N . PHE A 1 99 ? -4.918 0.123 10.824 1.00 94.62 99 PHE A N 1
ATOM 778 C CA . PHE A 1 99 ? -6.277 -0.091 11.284 1.00 94.62 99 PHE A CA 1
ATOM 779 C C . PHE A 1 99 ? -7.189 -0.213 10.073 1.00 94.62 99 PHE A C 1
ATOM 781 O O . PHE A 1 99 ? -7.028 0.528 9.105 1.00 94.62 99 PHE A O 1
ATOM 788 N N . GLY A 1 100 ? -8.134 -1.147 10.132 1.00 94.62 100 GLY A N 1
ATOM 789 C CA . GLY A 1 100 ? -9.189 -1.306 9.138 1.00 94.62 100 GLY A CA 1
ATOM 790 C C . GLY A 1 100 ? -10.548 -1.085 9.786 1.00 94.62 100 GLY A C 1
ATOM 791 O O . GLY A 1 100 ? -10.864 -1.718 10.792 1.00 94.62 100 GLY A O 1
ATOM 792 N N . VAL A 1 101 ? -11.347 -0.199 9.203 1.00 96.12 101 VAL A N 1
ATOM 793 C CA . VAL A 1 101 ? -12.756 0.005 9.547 1.00 96.12 101 VAL A CA 1
ATOM 794 C C . VAL A 1 101 ? -13.577 -0.514 8.382 1.00 96.12 101 VAL A C 1
ATOM 796 O O . VAL A 1 101 ? -13.366 -0.094 7.248 1.00 96.12 101 VAL A O 1
ATOM 799 N N . PHE A 1 102 ? -14.487 -1.442 8.645 1.00 94.75 102 PHE A N 1
ATOM 800 C CA . PHE A 1 102 ? -15.331 -2.064 7.628 1.00 94.75 102 PHE A CA 1
ATOM 801 C C . PHE A 1 102 ? -16.740 -1.486 7.675 1.00 94.75 102 PHE A C 1
ATOM 803 O O . PHE A 1 102 ? -17.172 -0.994 8.716 1.00 94.75 102 PHE A O 1
ATOM 810 N N . ASN A 1 103 ? -17.458 -1.604 6.561 1.00 94.56 103 ASN A N 1
ATOM 811 C CA . ASN A 1 103 ? -18.814 -1.089 6.391 1.00 94.56 103 ASN A CA 1
ATOM 812 C C . ASN A 1 103 ? -18.888 0.437 6.569 1.00 94.56 103 ASN A C 1
ATOM 814 O O . ASN A 1 103 ? -19.810 0.961 7.188 1.00 94.56 103 ASN A O 1
ATOM 818 N N . VAL A 1 104 ? -17.875 1.145 6.061 1.00 95.06 104 VAL A N 1
ATOM 819 C CA . VAL A 1 104 ? -17.808 2.612 6.131 1.00 95.06 104 VAL A CA 1
ATOM 820 C C . VAL A 1 104 ? -18.910 3.208 5.256 1.00 95.06 104 VAL A C 1
ATOM 822 O O . VAL A 1 104 ? -19.192 2.683 4.178 1.00 95.06 104 VAL A O 1
ATOM 825 N N . ASP A 1 105 ? -19.521 4.298 5.720 1.00 94.25 105 ASP A N 1
ATOM 826 C CA . ASP A 1 105 ? -20.655 4.966 5.063 1.00 94.25 105 ASP A CA 1
ATOM 827 C C . ASP A 1 105 ? -21.866 4.035 4.833 1.00 94.25 105 ASP A C 1
ATOM 829 O O . ASP A 1 105 ? -22.561 4.154 3.827 1.00 94.25 105 ASP A O 1
ATOM 833 N N . ASP A 1 106 ? -22.080 3.061 5.728 1.00 94.50 106 ASP A N 1
ATOM 834 C CA . ASP A 1 106 ? -23.125 2.026 5.634 1.00 94.50 106 ASP A CA 1
ATOM 835 C C . ASP A 1 106 ? -23.031 1.131 4.379 1.00 94.50 106 ASP A C 1
ATOM 837 O O . ASP A 1 106 ? -23.958 0.390 4.041 1.00 94.50 106 ASP A O 1
ATOM 841 N N . MET A 1 107 ? -21.886 1.140 3.690 1.00 93.81 107 MET A N 1
ATOM 842 C CA . MET A 1 107 ? -21.650 0.317 2.507 1.00 93.81 107 MET A CA 1
ATOM 843 C C . MET A 1 107 ? -20.922 -0.970 2.884 1.00 93.81 107 MET A C 1
ATOM 845 O O . MET A 1 107 ? -19.725 -0.963 3.164 1.00 93.81 107 MET A O 1
ATOM 849 N N . SER A 1 108 ? -21.620 -2.107 2.821 1.00 93.88 108 SER A N 1
ATOM 850 C CA . SER A 1 108 ? -21.086 -3.417 3.237 1.00 93.88 108 SER A CA 1
ATOM 851 C C . SER A 1 108 ? -19.857 -3.893 2.452 1.00 93.88 108 SER A C 1
ATOM 853 O O . SER A 1 108 ? -19.192 -4.851 2.838 1.00 93.88 108 SER A O 1
ATOM 855 N N . ASN A 1 109 ? -19.574 -3.270 1.309 1.00 94.38 109 ASN A N 1
ATOM 856 C CA . ASN A 1 109 ? -18.424 -3.565 0.469 1.00 94.38 109 ASN A CA 1
ATOM 857 C C . ASN A 1 109 ? -17.313 -2.508 0.568 1.00 94.38 109 ASN A C 1
ATOM 859 O O . ASN A 1 109 ? -16.344 -2.602 -0.181 1.00 94.38 109 ASN A O 1
ATOM 863 N N . LYS A 1 110 ? -17.421 -1.519 1.462 1.00 94.81 110 LYS A N 1
ATOM 864 C CA . LYS A 1 110 ? -16.395 -0.495 1.670 1.00 94.81 110 LYS A CA 1
ATOM 865 C C . LYS A 1 110 ? -15.676 -0.694 3.000 1.00 94.81 110 LYS A C 1
ATOM 867 O O . LYS A 1 110 ? -16.294 -0.909 4.042 1.00 94.81 110 LYS A O 1
ATOM 872 N N . ALA A 1 111 ? -14.357 -0.562 2.964 1.00 95.19 111 ALA A N 1
ATOM 873 C CA . ALA A 1 111 ? -13.513 -0.458 4.142 1.00 95.19 111 ALA A CA 1
ATOM 874 C C . ALA A 1 111 ? -12.581 0.751 4.019 1.00 95.19 111 ALA A C 1
ATOM 876 O O . ALA A 1 111 ? -12.113 1.060 2.928 1.00 95.19 111 ALA A O 1
ATOM 877 N N . MET A 1 112 ? -12.278 1.409 5.133 1.00 94.31 112 MET A N 1
ATOM 878 C CA . MET A 1 112 ? -11.236 2.430 5.221 1.00 94.31 112 MET A CA 1
ATOM 879 C C . MET A 1 112 ? -10.068 1.857 6.014 1.00 94.31 112 MET A C 1
ATOM 881 O O . MET A 1 112 ? -10.235 1.429 7.157 1.00 94.31 112 MET A O 1
ATOM 885 N N . PHE A 1 113 ? -8.879 1.881 5.426 1.00 94.25 113 PHE A N 1
ATOM 886 C CA . PHE A 1 113 ? -7.641 1.559 6.120 1.00 94.25 113 PHE A CA 1
ATOM 887 C C . PHE A 1 113 ? -6.874 2.837 6.412 1.00 94.25 113 PHE A C 1
ATOM 889 O O . PHE A 1 113 ? -6.722 3.689 5.538 1.00 94.25 113 PHE A O 1
ATOM 896 N N . TYR A 1 114 ? -6.361 2.976 7.627 1.00 93.44 114 TYR A N 1
ATOM 897 C CA . TYR A 1 114 ? -5.511 4.101 7.994 1.00 93.44 114 TYR A CA 1
ATOM 898 C C . TYR A 1 114 ? -4.306 3.649 8.809 1.00 93.44 114 TYR A C 1
ATOM 900 O O . TYR A 1 114 ? -4.323 2.630 9.500 1.00 93.44 114 TYR A O 1
ATOM 908 N N . PHE A 1 115 ? -3.243 4.432 8.688 1.00 92.19 115 PHE A N 1
ATOM 909 C CA . PHE A 1 115 ? -1.915 4.126 9.194 1.00 92.19 115 PHE A CA 1
ATOM 910 C C . PHE A 1 115 ? -1.538 5.234 10.159 1.00 92.19 115 PHE A C 1
ATOM 912 O O . PHE A 1 115 ? -1.560 6.409 9.787 1.00 92.19 115 PHE A O 1
ATOM 919 N N . LYS A 1 116 ? -1.232 4.870 11.399 1.00 93.19 116 LYS A N 1
ATOM 920 C CA . LYS A 1 116 ? -0.965 5.833 12.465 1.00 93.19 116 LYS A CA 1
ATOM 921 C C . LYS A 1 116 ? 0.300 5.438 13.197 1.00 93.19 116 LYS A C 1
ATOM 923 O O . LYS A 1 116 ? 0.475 4.262 13.525 1.00 93.19 116 LYS A O 1
ATOM 928 N N . ASN A 1 117 ? 1.175 6.406 13.427 1.00 93.25 117 ASN A N 1
ATOM 929 C CA . ASN A 1 117 ? 2.375 6.169 14.211 1.00 93.25 117 ASN A CA 1
ATOM 930 C C . ASN A 1 117 ? 2.108 6.258 15.722 1.00 93.25 117 ASN A C 1
ATOM 932 O O . ASN A 1 117 ? 1.024 6.654 16.160 1.00 93.25 117 ASN A O 1
ATOM 936 N N . VAL A 1 118 ? 3.091 5.867 16.528 1.00 92.38 118 VAL A N 1
ATOM 937 C CA . VAL A 1 118 ? 2.978 5.844 17.996 1.00 92.38 118 VAL A CA 1
ATOM 938 C C . VAL A 1 118 ? 2.859 7.236 18.625 1.00 92.38 118 VAL A C 1
ATOM 940 O O . VAL A 1 118 ? 2.332 7.356 19.726 1.00 92.38 118 VAL A O 1
ATOM 943 N N . GLN A 1 119 ? 3.274 8.294 17.924 1.00 92.19 119 GLN A N 1
ATOM 944 C CA . GLN A 1 119 ? 3.059 9.694 18.317 1.00 92.19 119 GLN A CA 1
ATOM 945 C C . GLN A 1 119 ? 1.623 10.160 18.048 1.00 92.19 119 GLN A C 1
ATOM 947 O O . GLN A 1 119 ? 1.178 11.186 18.554 1.00 92.19 119 GLN A O 1
ATOM 952 N N . GLY A 1 120 ? 0.873 9.383 17.276 1.00 89.12 120 GLY A N 1
ATOM 953 C CA . GLY A 1 120 ? -0.514 9.636 16.968 1.00 89.12 120 GLY A CA 1
ATOM 954 C C . GLY A 1 120 ? -0.753 10.378 15.650 1.00 89.12 120 GLY A C 1
ATOM 955 O O . GLY A 1 120 ? -1.882 10.794 15.381 1.0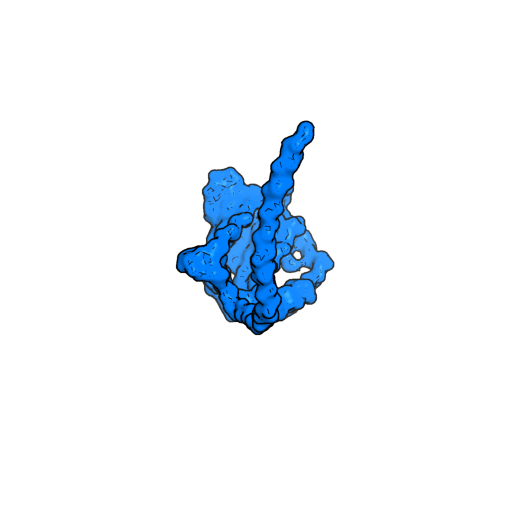0 89.12 120 GLY A O 1
ATOM 956 N N . GLU A 1 121 ? 0.266 10.498 14.812 1.00 92.06 121 GLU A N 1
ATOM 957 C CA . GLU A 1 121 ? 0.197 11.159 13.516 1.00 92.06 121 GLU A CA 1
ATOM 958 C C . GLU A 1 121 ? -0.366 10.207 12.453 1.00 92.06 121 GLU A C 1
ATOM 960 O O . GLU A 1 121 ? -0.014 9.024 12.388 1.00 92.06 121 GLU A O 1
ATOM 965 N N . GLY A 1 122 ? -1.260 10.725 11.609 1.00 90.62 122 GLY A N 1
ATOM 966 C CA . GLY A 1 122 ? -1.812 9.988 10.475 1.00 90.62 122 GLY A CA 1
ATOM 967 C C . GLY A 1 122 ? -0.827 9.958 9.308 1.00 90.62 122 GLY A C 1
ATOM 968 O O . GLY A 1 122 ? -0.600 10.973 8.660 1.00 90.62 122 GLY A O 1
ATOM 969 N N . ILE A 1 123 ? -0.279 8.782 9.006 1.00 90.12 123 ILE A N 1
ATOM 970 C CA . ILE A 1 123 ? 0.685 8.570 7.913 1.00 90.12 123 ILE A CA 1
ATOM 971 C C . ILE A 1 123 ? -0.024 8.489 6.554 1.00 90.12 123 ILE A C 1
ATOM 973 O O . ILE A 1 123 ? 0.516 8.882 5.513 1.00 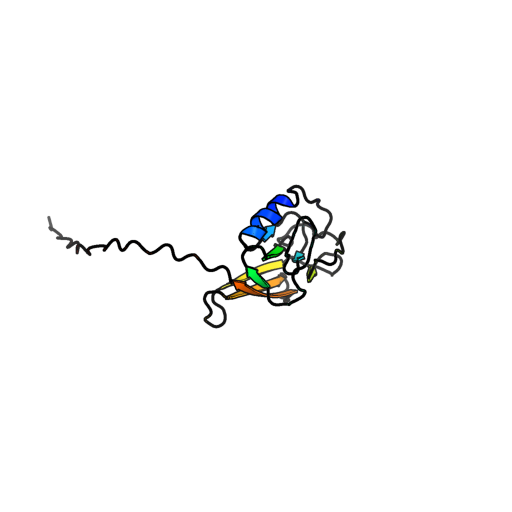90.12 123 ILE A O 1
ATOM 977 N N . GLY A 1 124 ? -1.255 7.981 6.559 1.00 88.31 124 GLY A N 1
ATOM 978 C CA . GLY A 1 124 ? -2.121 7.942 5.393 1.00 88.31 124 GLY A CA 1
ATOM 979 C C . GLY A 1 124 ? -3.435 7.227 5.675 1.00 88.31 124 GLY A C 1
ATOM 980 O O . GLY A 1 124 ? -3.590 6.541 6.686 1.00 88.31 124 GLY A O 1
ATOM 981 N N . CYS A 1 125 ? -4.366 7.371 4.742 1.00 91.31 125 CYS A N 1
ATOM 982 C CA . CYS A 1 125 ? -5.623 6.643 4.704 1.00 91.31 125 CYS A CA 1
ATOM 983 C C . CYS A 1 125 ? -5.902 6.164 3.277 1.00 91.31 125 CYS A C 1
ATOM 985 O O . CYS A 1 125 ? -5.325 6.667 2.305 1.00 91.31 125 CYS A O 1
ATOM 987 N N . ILE A 1 126 ? -6.736 5.139 3.158 1.00 92.62 126 ILE A N 1
ATOM 988 C CA . ILE A 1 126 ? -7.150 4.590 1.879 1.00 92.62 126 ILE A CA 1
ATOM 989 C C . ILE A 1 126 ? -8.513 3.923 1.991 1.00 92.62 126 ILE A C 1
ATOM 991 O O . ILE A 1 126 ? -8.737 3.092 2.870 1.00 92.62 126 ILE A O 1
ATOM 995 N N . ASP A 1 127 ? -9.394 4.263 1.059 1.00 94.19 127 ASP A N 1
ATOM 996 C CA . ASP A 1 127 ? -10.662 3.568 0.888 1.00 94.19 127 ASP A CA 1
ATOM 997 C C . ASP A 1 127 ? -10.461 2.359 -0.023 1.00 94.19 127 ASP A C 1
ATOM 999 O O . ASP A 1 127 ? -9.892 2.466 -1.113 1.00 94.19 127 ASP A O 1
ATOM 1003 N N . VAL A 1 128 ? -10.950 1.209 0.425 1.00 94.94 128 VAL A N 1
ATOM 1004 C CA . VAL A 1 128 ? -10.968 -0.054 -0.306 1.00 94.94 128 VAL A CA 1
ATOM 1005 C C . VAL A 1 128 ? -12.418 -0.407 -0.600 1.00 94.94 128 VAL A C 1
ATOM 1007 O O . VAL A 1 128 ? -13.224 -0.558 0.317 1.00 94.94 128 VAL A O 1
ATOM 1010 N N . ILE A 1 129 ? -12.746 -0.557 -1.881 1.00 94.75 129 ILE A N 1
ATOM 1011 C CA . ILE A 1 129 ? -14.076 -0.962 -2.340 1.00 94.75 129 ILE A CA 1
ATOM 1012 C C . ILE A 1 129 ? -13.976 -2.370 -2.910 1.00 94.75 129 ILE A C 1
ATOM 1014 O O . ILE A 1 129 ? -13.297 -2.608 -3.913 1.00 94.75 129 ILE A O 1
ATOM 1018 N N . ASN A 1 130 ? -14.680 -3.300 -2.277 1.00 93.38 130 ASN A N 1
ATOM 1019 C CA . ASN A 1 130 ? -14.821 -4.659 -2.752 1.00 93.38 130 ASN A CA 1
ATOM 1020 C C . ASN A 1 130 ? -15.839 -4.732 -3.896 1.00 93.38 130 ASN A C 1
ATOM 1022 O O . ASN A 1 130 ? -17.033 -4.514 -3.697 1.00 93.38 130 ASN A O 1
ATOM 1026 N N . ASN A 1 131 ? -15.362 -5.076 -5.090 1.00 92.88 131 ASN A N 1
ATOM 1027 C CA . ASN A 1 131 ? -16.195 -5.366 -6.258 1.00 92.88 131 ASN A CA 1
ATOM 1028 C C . ASN A 1 131 ? -16.116 -6.848 -6.652 1.00 92.88 131 ASN A C 1
ATOM 1030 O O . ASN A 1 131 ? -16.490 -7.225 -7.761 1.00 92.88 131 ASN A O 1
ATOM 1034 N N . ILE A 1 132 ? -15.625 -7.703 -5.754 1.00 87.25 132 ILE A N 1
ATOM 1035 C CA . ILE A 1 132 ? -15.728 -9.149 -5.900 1.00 87.25 132 ILE A CA 1
ATOM 1036 C C . ILE A 1 132 ? -17.113 -9.529 -5.413 1.00 87.25 132 ILE A C 1
ATOM 1038 O O . ILE A 1 132 ? -17.423 -9.480 -4.220 1.00 87.25 132 ILE A O 1
ATOM 1042 N N . HIS A 1 133 ? -17.968 -9.881 -6.359 1.00 72.94 133 HIS A N 1
ATOM 1043 C CA . HIS A 1 133 ? -19.272 -10.408 -6.028 1.00 72.94 133 HIS A CA 1
ATOM 1044 C C . HIS A 1 133 ? -19.050 -11.846 -5.573 1.00 72.94 133 HIS A C 1
ATOM 1046 O O . HIS A 1 133 ? -18.585 -12.677 -6.354 1.00 72.94 133 HIS A O 1
ATOM 1052 N N . CYS A 1 134 ? -19.408 -12.171 -4.329 1.00 55.41 134 CYS A N 1
ATOM 1053 C CA . CYS A 1 134 ? -19.665 -13.567 -4.011 1.00 55.41 134 CYS A CA 1
ATOM 1054 C C . CYS A 1 134 ? -20.698 -14.048 -5.032 1.00 55.41 134 CYS A C 1
ATOM 1056 O O . CYS A 1 134 ? -21.814 -13.523 -5.070 1.00 55.41 134 CYS A O 1
ATOM 1058 N N . LYS A 1 135 ? -20.356 -15.046 -5.857 1.00 48.66 135 LYS A N 1
ATOM 1059 C CA . LYS A 1 135 ? -21.401 -15.893 -6.433 1.00 48.66 135 LYS A CA 1
ATOM 1060 C C . LYS A 1 135 ? -22.221 -16.334 -5.234 1.00 48.66 135 LYS A C 1
ATOM 1062 O O . LYS A 1 135 ? -21.677 -16.981 -4.344 1.00 48.66 135 LYS A O 1
ATOM 1067 N N . ALA A 1 136 ? -23.469 -15.886 -5.151 1.00 43.84 136 ALA A N 1
ATOM 1068 C CA . ALA A 1 136 ? -24.352 -16.319 -4.093 1.00 43.84 136 ALA A CA 1
ATOM 1069 C C . ALA A 1 136 ? -24.457 -17.837 -4.227 1.00 43.84 136 ALA A C 1
ATOM 1071 O O . ALA A 1 136 ? -25.171 -18.341 -5.092 1.00 43.84 136 ALA A O 1
ATOM 1072 N N . THR A 1 137 ? -23.711 -18.579 -3.413 1.00 43.50 137 THR A N 1
ATOM 1073 C CA . THR A 1 137 ? -24.054 -19.964 -3.155 1.00 43.50 137 THR A CA 1
ATOM 1074 C C . THR A 1 137 ? -25.429 -19.871 -2.527 1.00 43.50 137 THR A C 1
ATOM 1076 O O . THR A 1 137 ? -25.579 -19.306 -1.443 1.00 43.50 137 THR A O 1
ATOM 1079 N N . THR A 1 138 ? -26.450 -20.295 -3.269 1.00 35.47 138 THR A N 1
ATOM 1080 C CA . THR A 1 138 ? -27.827 -20.333 -2.791 1.00 35.47 138 THR A CA 1
ATOM 1081 C C . THR A 1 138 ? -27.813 -20.916 -1.380 1.00 35.47 138 THR A C 1
ATOM 1083 O O . THR A 1 138 ? -27.305 -22.028 -1.212 1.00 35.47 138 THR A O 1
ATOM 1086 N N . PRO A 1 139 ? -28.327 -20.211 -0.356 1.00 42.34 139 PRO A N 1
ATOM 1087 C CA . PRO A 1 139 ? -28.511 -20.834 0.937 1.00 42.34 139 PRO A CA 1
ATOM 1088 C C . PRO A 1 139 ? -29.462 -22.006 0.704 1.00 42.34 139 PRO A C 1
ATOM 1090 O O . PRO A 1 139 ? -30.634 -21.799 0.378 1.00 42.34 139 PRO A O 1
ATOM 1093 N N . GLN A 1 140 ? -28.984 -23.245 0.833 1.00 39.50 140 GLN A N 1
ATOM 1094 C CA . GLN A 1 140 ? -29.908 -24.332 1.105 1.00 39.50 140 GLN A CA 1
ATOM 1095 C C . GLN A 1 140 ? -30.586 -23.951 2.419 1.00 39.50 140 GLN A C 1
ATOM 1097 O O . GLN A 1 140 ? -29.961 -23.964 3.478 1.00 39.50 140 GLN A O 1
ATOM 1102 N N . LYS A 1 141 ? -31.860 -23.554 2.343 1.00 40.56 141 LYS A N 1
ATOM 1103 C CA . LYS A 1 141 ? -32.751 -23.506 3.499 1.00 40.56 141 LYS A CA 1
ATOM 1104 C C . LYS A 1 141 ? -32.747 -24.899 4.130 1.00 40.56 141 LYS A C 1
ATOM 1106 O O . LYS A 1 141 ? -33.564 -25.739 3.769 1.00 40.56 141 LYS A O 1
ATOM 1111 N N . GLN A 1 142 ? -31.876 -25.148 5.098 1.00 44.62 142 GLN A N 1
ATOM 1112 C CA . GLN A 1 142 ? -32.245 -26.051 6.172 1.00 44.62 142 GLN A CA 1
ATOM 1113 C C . GLN A 1 142 ? -33.101 -25.231 7.124 1.00 44.62 142 GLN A C 1
ATOM 1115 O O . GLN A 1 142 ? -32.620 -24.366 7.851 1.00 44.62 142 GLN A O 1
ATOM 1120 N N . ALA A 1 143 ? -34.410 -25.460 7.046 1.00 42.25 143 ALA A N 1
ATOM 1121 C CA . ALA A 1 143 ? -35.338 -24.997 8.055 1.00 42.25 143 ALA A CA 1
ATOM 1122 C C . ALA A 1 143 ? -34.911 -25.604 9.400 1.00 42.25 143 ALA A C 1
ATOM 1124 O O . ALA A 1 143 ? -35.150 -26.783 9.660 1.00 42.25 143 ALA A O 1
ATOM 1125 N N . LEU A 1 144 ? -34.256 -24.811 10.250 1.00 42.16 144 LEU A N 1
ATOM 1126 C CA . LEU A 1 144 ? -34.135 -25.139 11.662 1.00 42.16 144 LEU A CA 1
ATOM 1127 C C . LEU A 1 144 ? -35.537 -25.051 12.267 1.00 42.16 144 LEU A C 1
ATOM 1129 O O . LEU A 1 144 ? -36.065 -23.970 12.520 1.00 42.16 144 LEU A O 1
ATOM 1133 N N . SER A 1 145 ? -36.161 -26.210 12.462 1.00 40.97 145 SER A N 1
ATOM 1134 C CA . SER A 1 145 ? -37.322 -26.340 13.335 1.00 40.97 145 SER A CA 1
ATOM 1135 C C . SER A 1 145 ? -36.877 -25.973 14.751 1.00 40.97 145 SER A C 1
ATOM 1137 O O . SER A 1 145 ? -36.088 -26.697 15.361 1.00 40.97 145 SER A O 1
ATOM 1139 N N . LEU A 1 146 ? -37.360 -24.837 15.269 1.00 38.41 146 LEU A N 1
ATOM 1140 C CA . LEU A 1 146 ? -37.264 -24.523 16.692 1.00 38.41 146 LEU A CA 1
ATOM 1141 C C . LEU A 1 146 ? -38.006 -25.618 17.466 1.00 38.41 146 LEU A C 1
ATOM 1143 O O . LEU A 1 146 ? -39.235 -25.625 17.530 1.00 38.41 146 LEU A O 1
ATOM 1147 N N . LYS A 1 147 ? -37.263 -26.546 18.069 1.00 41.41 147 LYS A N 1
ATOM 1148 C CA . LYS A 1 147 ? -37.781 -27.359 19.166 1.00 41.41 147 LYS A CA 1
ATOM 1149 C C . LYS A 1 147 ? -37.516 -26.609 20.463 1.00 41.41 147 LYS A C 1
ATOM 1151 O O . LYS A 1 147 ? -36.386 -26.547 20.937 1.00 41.41 147 LYS A O 1
ATOM 1156 N N . THR A 1 148 ? -38.575 -26.026 21.010 1.00 38.59 148 THR A N 1
ATOM 1157 C CA . THR A 1 148 ? -38.624 -25.473 22.362 1.00 38.59 148 THR A CA 1
ATOM 1158 C C . THR A 1 148 ? -38.205 -26.550 23.366 1.00 38.59 148 THR A C 1
ATOM 1160 O O . THR A 1 148 ? -38.912 -27.540 23.543 1.00 38.59 148 THR A O 1
ATOM 1163 N N . PHE A 1 149 ? -37.057 -26.373 24.021 1.00 35.56 149 PHE A N 1
ATOM 1164 C CA . PHE A 1 149 ? -36.677 -27.162 25.192 1.00 35.56 149 PHE A CA 1
ATOM 1165 C C . PHE A 1 149 ? -37.334 -26.537 26.427 1.00 35.56 149 PHE A C 1
ATOM 1167 O O . PHE A 1 149 ? -36.953 -25.451 26.859 1.00 35.56 149 PHE A O 1
ATOM 1174 N N . ILE A 1 150 ? -38.339 -27.213 26.987 1.00 41.25 150 ILE A N 1
ATOM 1175 C CA . ILE A 1 150 ? -38.874 -26.903 28.317 1.00 41.25 150 ILE A CA 1
ATOM 1176 C C . ILE A 1 150 ? -38.022 -27.674 29.328 1.00 41.25 150 ILE A C 1
ATOM 1178 O O . ILE A 1 150 ? -38.027 -28.903 29.337 1.00 41.25 150 ILE A O 1
ATOM 1182 N N . ILE A 1 151 ? -37.286 -26.955 30.175 1.00 38.31 151 ILE A N 1
ATOM 1183 C CA . ILE A 1 151 ? -36.587 -27.536 31.324 1.00 38.31 151 ILE A CA 1
ATOM 1184 C C . ILE A 1 151 ? -37.628 -27.726 32.433 1.00 38.31 151 ILE A C 1
ATOM 1186 O O . ILE A 1 151 ? -38.096 -26.749 33.014 1.00 38.31 151 ILE A O 1
ATOM 1190 N N . GLN A 1 152 ? -38.009 -28.971 32.726 1.00 43.22 152 GLN A N 1
ATOM 1191 C CA . GLN A 1 152 ? -38.721 -29.291 33.964 1.00 43.22 152 GLN A CA 1
ATOM 1192 C C . GLN A 1 152 ? -37.705 -29.424 35.099 1.00 43.22 152 GLN A C 1
ATOM 1194 O O . GLN A 1 152 ? -36.811 -30.265 35.049 1.00 43.22 152 GLN A O 1
ATOM 1199 N N . THR A 1 153 ? -37.844 -28.594 36.131 1.00 43.25 153 THR A N 1
ATOM 1200 C CA . THR A 1 153 ? -37.135 -28.761 37.399 1.00 43.25 153 THR A CA 1
ATOM 1201 C C . THR A 1 153 ? -37.960 -29.672 38.306 1.00 43.25 153 THR A C 1
ATOM 1203 O O . THR A 1 153 ? -39.036 -29.304 38.772 1.00 43.25 153 THR A O 1
ATOM 1206 N N . THR A 1 154 ? -37.469 -30.878 38.581 1.00 42.00 154 THR A N 1
ATOM 1207 C CA . THR A 1 154 ? -37.959 -31.683 39.707 1.00 42.00 154 THR A CA 1
ATOM 1208 C C . THR A 1 154 ? -37.109 -31.379 40.930 1.00 42.00 154 THR A C 1
ATOM 1210 O O . THR A 1 154 ? -35.910 -31.649 40.947 1.00 42.00 154 THR A O 1
ATOM 1213 N N . LYS A 1 155 ? -37.747 -30.783 41.941 1.00 41.91 155 LYS A N 1
ATOM 1214 C CA . LYS A 1 155 ? -37.232 -30.703 43.309 1.00 41.91 155 LYS A CA 1
ATOM 1215 C C . LYS A 1 155 ? -37.187 -32.109 43.916 1.00 41.91 155 LYS A C 1
ATOM 1217 O O . LYS A 1 155 ? -38.164 -32.846 43.787 1.00 41.91 155 LYS A O 1
ATOM 1222 N N . GLY A 1 156 ? -36.093 -32.415 44.604 1.00 42.81 156 GLY A N 1
ATOM 1223 C CA . GLY A 1 156 ? -35.929 -33.513 45.554 1.00 42.81 156 GLY A CA 1
ATOM 1224 C C . GLY A 1 156 ? -34.966 -33.052 46.629 1.00 42.81 156 GLY A C 1
ATOM 1225 O O . GLY A 1 156 ? -33.884 -32.571 46.227 1.00 42.81 156 GLY A O 1
#

Sequence (156 aa):
MQVGEKENERGWDVYEEARKCGVIIATAHDHSYGRTYPMSNFMNQTIANCSNSLNITEGRTFAFLPGLGGANIHDQKMNELWWAKIYTKTQDATHSAVFGVFNVDDMSNKAMFYFKNVQGEGIGCIDVINNIHCKATTPQKQALSLKTFIIQTTKG